Protein AF-D4ZLK6-F1 (afdb_monomer_lite)

Radius of gyration: 16.14 Å; chains: 1; bounding box: 46×32×33 Å

pLDDT: mean 86.29, std 16.96, range [28.56, 97.88]

Organism: Shewanella violacea (strain JCM 10179 / CIP 106290 / LMG 19151 / DSS12) (NCBI:txid637905)

Foldseek 3Di:
DWWWWDLDLFKIWIWDADPNDIDTDAPDPPDRIFGQKKWFLAPLCVLVVCLVPDDPVCNVVSCVVSVVSNVVNVVVCVVVVHDPPDDGMDTGPRRVVVCVVPVPGTDMDRRPPVVVPPPPNDGPIDDD

Structure (mmCIF, N/CA/C/O backbone):
data_AF-D4ZLK6-F1
#
_entry.id   AF-D4ZLK6-F1
#
loop_
_atom_site.group_PDB
_atom_site.id
_atom_site.type_symbol
_atom_site.label_atom_id
_atom_site.label_alt_id
_atom_site.label_comp_id
_atom_site.label_asym_id
_atom_site.label_entity_id
_atom_site.label_seq_id
_atom_site.pdbx_PDB_ins_code
_atom_site.Cartn_x
_atom_site.Cartn_y
_atom_site.Cartn_z
_atom_site.occupancy
_atom_site.B_iso_or_equiv
_atom_site.auth_seq_id
_atom_site.auth_comp_id
_atom_site.auth_asym_id
_atom_site.auth_atom_id
_atom_site.pdbx_PDB_model_num
ATOM 1 N N . MET A 1 1 ? 22.596 -2.167 -4.999 1.00 74.88 1 MET A N 1
ATOM 2 C CA . MET A 1 1 ? 21.471 -2.356 -5.942 1.00 74.88 1 MET A CA 1
ATOM 3 C C . MET A 1 1 ? 20.739 -1.028 -6.034 1.00 74.88 1 MET A C 1
ATOM 5 O O . MET A 1 1 ? 20.547 -0.417 -4.993 1.00 74.88 1 MET A O 1
ATOM 9 N N . PHE A 1 2 ? 20.392 -0.545 -7.229 1.00 85.88 2 PHE A N 1
ATOM 10 C CA . PHE A 1 2 ? 19.575 0.672 -7.361 1.00 85.88 2 PHE A CA 1
ATOM 11 C C . PHE A 1 2 ? 18.155 0.299 -7.762 1.00 85.88 2 PHE A C 1
ATOM 13 O O . PHE A 1 2 ? 17.969 -0.620 -8.561 1.00 85.88 2 PHE A O 1
ATOM 20 N N . VAL A 1 3 ? 17.174 1.025 -7.231 1.00 90.31 3 VAL A N 1
ATOM 21 C CA . VAL A 1 3 ? 15.766 0.862 -7.591 1.00 90.31 3 VAL A CA 1
ATOM 22 C C . VAL A 1 3 ? 15.254 2.175 -8.172 1.00 90.31 3 VAL A C 1
ATOM 24 O O . VAL A 1 3 ? 15.452 3.244 -7.595 1.00 90.31 3 VAL A O 1
ATOM 27 N N . GLY A 1 4 ? 14.621 2.087 -9.337 1.00 89.50 4 GLY A N 1
ATOM 28 C CA . GLY A 1 4 ? 13.829 3.157 -9.924 1.00 89.50 4 GLY A CA 1
ATOM 29 C C . GLY A 1 4 ? 12.355 2.836 -9.736 1.00 89.50 4 GLY A C 1
ATOM 30 O O . GLY A 1 4 ? 11.910 1.753 -10.117 1.00 89.50 4 GLY A O 1
ATOM 31 N N . PHE A 1 5 ? 11.612 3.765 -9.149 1.00 88.12 5 PHE A N 1
ATOM 32 C CA . PHE A 1 5 ? 10.166 3.661 -9.019 1.00 88.12 5 PHE A CA 1
ATOM 33 C C . PHE A 1 5 ? 9.517 4.746 -9.877 1.00 88.12 5 PHE A C 1
ATOM 35 O O . PHE A 1 5 ? 9.796 5.930 -9.689 1.00 88.12 5 PHE A O 1
ATOM 42 N N . ASP A 1 6 ? 8.652 4.342 -10.804 1.00 87.38 6 ASP A N 1
ATOM 43 C CA . ASP A 1 6 ? 7.837 5.258 -11.597 1.00 87.38 6 ASP A CA 1
ATOM 44 C C . ASP A 1 6 ? 6.421 5.317 -11.017 1.00 87.38 6 ASP A C 1
ATOM 46 O O . ASP A 1 6 ? 5.668 4.347 -11.103 1.00 87.38 6 ASP A O 1
ATOM 50 N N . TYR A 1 7 ? 6.069 6.458 -10.416 1.00 79.00 7 TYR A N 1
ATOM 51 C CA . TYR A 1 7 ? 4.687 6.808 -10.082 1.00 79.00 7 TYR A CA 1
ATOM 52 C C . TYR A 1 7 ? 4.051 7.494 -11.291 1.00 79.00 7 TYR A C 1
ATOM 54 O O . TYR A 1 7 ? 4.007 8.730 -11.371 1.00 79.00 7 TYR A O 1
ATOM 62 N N . GLY A 1 8 ? 3.571 6.698 -12.242 1.00 82.12 8 GLY A N 1
ATOM 63 C CA . GLY A 1 8 ? 2.802 7.198 -13.374 1.00 82.12 8 GLY A CA 1
ATOM 64 C C . GLY A 1 8 ? 1.350 7.485 -12.992 1.00 82.12 8 GLY A C 1
ATOM 65 O O . GLY A 1 8 ? 0.827 6.960 -12.007 1.00 82.12 8 GLY A O 1
ATOM 66 N N . SER A 1 9 ? 0.669 8.319 -13.782 1.00 82.62 9 SER A N 1
ATOM 67 C CA . SER A 1 9 ? -0.734 8.665 -13.514 1.00 82.62 9 SER A CA 1
ATOM 68 C C . SER A 1 9 ? -1.693 7.489 -13.703 1.00 82.62 9 SER A C 1
ATOM 70 O O . SER A 1 9 ? -2.674 7.365 -12.981 1.00 82.62 9 SER A O 1
ATOM 72 N N . ALA A 1 10 ? -1.421 6.622 -14.678 1.00 86.62 10 ALA A N 1
ATOM 73 C CA . ALA A 1 10 ? -2.259 5.458 -14.960 1.00 86.62 10 ALA A CA 1
ATOM 74 C C . ALA A 1 10 ? -1.679 4.168 -14.371 1.00 86.62 10 ALA A C 1
ATOM 76 O O . ALA A 1 10 ? -2.422 3.357 -13.817 1.00 86.62 10 ALA A O 1
ATOM 77 N N . ASN A 1 11 ? -0.361 3.992 -14.491 1.00 89.94 11 ASN A N 1
ATOM 78 C CA . ASN A 1 11 ? 0.345 2.799 -14.047 1.00 89.94 11 ASN A CA 1
ATOM 79 C C . ASN A 1 11 ? 1.659 3.154 -13.349 1.00 89.94 11 ASN A C 1
ATOM 81 O O . ASN A 1 11 ? 2.327 4.114 -13.732 1.00 89.94 11 ASN A O 1
ATOM 85 N N . CYS A 1 12 ? 2.044 2.322 -12.389 1.00 90.75 12 CYS A N 1
ATOM 86 C CA . CYS A 1 12 ? 3.342 2.320 -11.743 1.00 90.75 12 CYS A CA 1
ATOM 87 C C . CYS A 1 12 ? 4.208 1.162 -12.251 1.00 90.75 12 CYS A C 1
ATOM 89 O O . CYS A 1 12 ? 3.695 0.106 -12.636 1.00 90.75 12 CYS A O 1
ATOM 91 N N . ALA A 1 13 ? 5.526 1.344 -12.194 1.00 92.88 13 ALA A N 1
ATOM 92 C CA . ALA A 1 13 ? 6.510 0.312 -12.505 1.00 92.88 13 ALA A CA 1
ATOM 93 C C . ALA A 1 13 ? 7.718 0.397 -11.564 1.00 92.88 13 ALA A C 1
ATOM 95 O O . ALA A 1 13 ? 8.082 1.476 -11.092 1.00 92.88 13 ALA A O 1
ATOM 96 N N . ILE A 1 14 ? 8.371 -0.745 -11.328 1.00 93.50 14 ILE A N 1
ATOM 97 C CA . ILE A 1 14 ? 9.627 -0.819 -10.575 1.00 93.50 14 ILE A CA 1
ATOM 98 C C . ILE A 1 14 ? 10.708 -1.412 -11.465 1.00 93.50 14 ILE A C 1
ATOM 100 O O . ILE A 1 14 ? 10.585 -2.542 -11.938 1.00 93.50 14 ILE A O 1
ATOM 104 N N . GLY A 1 15 ? 11.788 -0.661 -11.652 1.00 93.44 15 GLY A N 1
ATOM 105 C CA . GLY A 1 15 ? 13.025 -1.135 -12.255 1.00 93.44 15 GLY A CA 1
ATOM 106 C C . GLY A 1 15 ? 14.086 -1.377 -11.191 1.00 93.44 15 GLY A C 1
ATOM 107 O O . GLY A 1 15 ? 14.286 -0.546 -10.308 1.00 93.44 15 GLY A O 1
ATOM 108 N N . VAL A 1 16 ? 14.807 -2.488 -11.293 1.00 94.56 16 VAL A N 1
ATOM 109 C CA . VAL A 1 16 ? 16.007 -2.741 -10.492 1.00 94.56 16 VAL A CA 1
ATOM 110 C C . VAL A 1 16 ? 17.226 -2.772 -11.397 1.00 94.56 16 VAL A C 1
ATOM 112 O O . VAL A 1 16 ? 17.194 -3.364 -12.477 1.00 94.56 16 VAL A O 1
ATOM 115 N N . MET A 1 17 ? 18.299 -2.130 -10.946 1.00 92.94 17 MET A N 1
ATOM 116 C CA . MET A 1 17 ? 19.614 -2.223 -11.559 1.00 92.94 17 MET A CA 1
ATOM 117 C C . MET A 1 17 ? 20.504 -3.125 -10.708 1.00 92.94 17 MET A C 1
ATOM 119 O O . MET A 1 17 ? 20.824 -2.799 -9.557 1.00 92.94 17 MET A O 1
ATOM 123 N N . ASP A 1 18 ? 20.928 -4.234 -11.305 1.00 88.12 18 ASP A N 1
ATOM 124 C CA . ASP A 1 18 ? 21.890 -5.172 -10.737 1.00 88.12 18 ASP A CA 1
ATOM 125 C C . ASP A 1 18 ? 23.040 -5.389 -11.725 1.00 88.12 18 ASP A C 1
ATOM 127 O O . ASP A 1 18 ? 22.807 -5.717 -12.886 1.00 88.12 18 ASP A O 1
ATOM 131 N N . LYS A 1 19 ? 24.282 -5.154 -11.283 1.00 87.50 19 LYS A N 1
ATOM 132 C CA . LYS A 1 19 ? 25.511 -5.278 -12.098 1.00 87.50 19 LYS A CA 1
ATOM 133 C C . LYS A 1 19 ? 25.384 -4.672 -13.512 1.00 87.50 19 LYS A C 1
ATOM 135 O O . LYS A 1 19 ? 25.695 -5.323 -14.503 1.00 87.50 19 LYS A O 1
ATOM 140 N N . ASN A 1 20 ? 24.910 -3.425 -13.598 1.00 86.56 20 ASN A N 1
ATOM 141 C CA . ASN A 1 20 ? 24.641 -2.674 -14.839 1.00 86.56 20 ASN A CA 1
ATOM 142 C C . ASN A 1 20 ? 23.522 -3.228 -15.742 1.00 86.56 20 ASN A C 1
ATOM 144 O O . ASN A 1 20 ? 23.291 -2.682 -16.819 1.00 86.56 20 ASN A O 1
ATOM 148 N N . ASN A 1 21 ? 22.787 -4.254 -15.318 1.00 91.25 21 ASN A N 1
ATOM 149 C CA . ASN A 1 21 ? 21.601 -4.733 -16.015 1.00 91.25 21 ASN A CA 1
ATOM 150 C C . ASN A 1 21 ? 20.342 -4.143 -15.368 1.00 91.25 21 ASN A C 1
ATOM 152 O O . ASN A 1 21 ? 20.162 -4.234 -14.153 1.00 91.25 21 ASN A O 1
ATOM 156 N N . VAL A 1 22 ? 19.481 -3.529 -16.181 1.00 91.81 22 VAL A N 1
ATOM 157 C CA . VAL A 1 22 ? 18.196 -2.980 -15.741 1.00 91.81 22 VAL A CA 1
ATOM 158 C C . VAL A 1 22 ? 17.085 -3.941 -16.129 1.00 91.81 22 VAL A C 1
ATOM 160 O O . VAL A 1 22 ? 16.902 -4.254 -17.304 1.00 91.81 22 VAL A O 1
ATOM 163 N N . ARG A 1 23 ? 16.288 -4.358 -15.144 1.00 93.75 23 ARG A N 1
ATOM 164 C CA . ARG A 1 23 ? 15.084 -5.162 -15.375 1.00 93.75 23 ARG A CA 1
ATOM 165 C C . ARG A 1 23 ? 13.897 -4.615 -14.600 1.00 93.75 23 ARG A C 1
ATOM 167 O O . ARG A 1 23 ? 14.043 -4.166 -13.467 1.00 93.75 23 ARG A O 1
ATOM 174 N N . LEU A 1 24 ? 12.716 -4.702 -15.202 1.00 93.62 24 LEU A N 1
ATOM 175 C CA . LEU A 1 24 ? 11.459 -4.428 -14.511 1.00 93.62 24 LEU A CA 1
ATOM 176 C C . LEU A 1 24 ? 11.052 -5.627 -13.652 1.00 93.62 24 LEU A C 1
ATOM 178 O O . LEU A 1 24 ? 11.158 -6.773 -14.104 1.00 93.62 24 LEU A O 1
ATOM 182 N N . LEU A 1 25 ? 10.570 -5.355 -12.443 1.00 93.19 25 LEU A N 1
ATOM 183 C CA . LEU A 1 25 ? 9.977 -6.364 -11.573 1.00 93.19 25 LEU A CA 1
ATOM 184 C C . LEU A 1 25 ? 8.518 -6.627 -11.979 1.00 93.19 25 LEU A C 1
ATOM 186 O O . LEU A 1 25 ? 7.808 -5.682 -12.324 1.00 93.19 25 LEU A O 1
ATOM 190 N N . PRO A 1 26 ? 8.053 -7.888 -11.947 1.00 92.69 26 PRO A N 1
ATOM 191 C CA . PRO A 1 26 ? 6.629 -8.178 -12.053 1.00 92.69 26 PRO A CA 1
ATOM 192 C C . PRO A 1 26 ? 5.908 -7.612 -10.820 1.00 92.69 26 PRO A C 1
ATOM 194 O O . PRO A 1 26 ? 6.314 -7.886 -9.692 1.00 92.69 26 PRO A O 1
ATOM 197 N N . LEU A 1 27 ? 4.865 -6.806 -11.041 1.00 89.62 27 LEU A N 1
ATOM 198 C CA . LEU A 1 27 ? 4.056 -6.192 -9.973 1.00 89.62 27 LEU A CA 1
ATOM 199 C C . LEU A 1 27 ? 2.650 -6.800 -9.872 1.00 89.62 27 LEU A C 1
ATOM 201 O O . LEU A 1 27 ? 1.913 -6.518 -8.933 1.00 89.62 27 LEU A O 1
ATOM 205 N N . SER A 1 28 ? 2.277 -7.635 -10.837 1.00 84.88 28 SER A N 1
ATOM 206 C CA . SER A 1 28 ? 1.082 -8.478 -10.826 1.00 84.88 28 SER A CA 1
ATOM 207 C C . SER A 1 28 ? 1.403 -9.806 -11.517 1.00 84.88 28 SER A C 1
ATOM 209 O O . SER A 1 28 ? 2.490 -9.947 -12.083 1.00 84.88 28 SER A O 1
ATOM 211 N N . ALA A 1 29 ? 0.475 -10.769 -11.469 1.00 82.19 29 ALA A N 1
ATOM 212 C CA . ALA A 1 29 ? 0.674 -12.113 -12.023 1.00 82.19 29 ALA A CA 1
ATOM 213 C C . ALA A 1 29 ? 1.205 -12.091 -13.469 1.00 82.19 29 ALA A C 1
ATOM 215 O O . ALA A 1 29 ? 2.181 -12.774 -13.768 1.00 82.19 29 ALA A O 1
ATOM 216 N N . ASP A 1 30 ? 0.638 -11.225 -14.315 1.00 86.50 30 ASP A N 1
ATOM 217 C CA . ASP A 1 30 ? 0.916 -11.216 -15.757 1.00 86.50 30 ASP A CA 1
ATOM 218 C C . ASP A 1 30 ? 1.501 -9.887 -16.266 1.00 86.50 30 ASP A C 1
ATOM 220 O O . ASP A 1 30 ? 1.616 -9.673 -17.473 1.00 86.50 30 ASP A O 1
ATOM 224 N N . SER A 1 31 ? 1.871 -8.957 -15.375 1.00 90.75 31 SER A N 1
ATOM 225 C CA . SER A 1 31 ? 2.356 -7.635 -15.791 1.00 90.75 31 SER A CA 1
ATOM 226 C C . SER A 1 31 ? 3.456 -7.059 -14.900 1.00 90.75 31 SER A C 1
ATOM 228 O O . SER A 1 31 ? 3.464 -7.172 -13.673 1.00 90.75 31 SER A O 1
ATOM 230 N N . LYS A 1 32 ? 4.381 -6.357 -15.561 1.00 93.81 32 LYS A N 1
ATOM 231 C CA . LYS A 1 32 ? 5.424 -5.507 -14.956 1.00 93.81 32 LYS A CA 1
ATOM 232 C C . LYS A 1 32 ? 4.895 -4.148 -14.489 1.00 93.81 32 LYS A C 1
ATOM 234 O O . LYS A 1 32 ? 5.635 -3.372 -13.893 1.00 93.81 32 LYS A O 1
ATOM 239 N N . TYR A 1 33 ? 3.630 -3.868 -14.780 1.00 92.38 33 TYR A N 1
ATOM 240 C CA . TYR A 1 33 ? 2.939 -2.644 -14.418 1.00 92.38 33 TYR A CA 1
ATOM 241 C C . TYR A 1 33 ? 1.838 -2.948 -13.409 1.00 92.38 33 TYR A C 1
ATOM 243 O O . TYR A 1 33 ? 1.186 -3.992 -13.478 1.00 92.38 33 TYR A O 1
ATOM 251 N N . LEU A 1 34 ? 1.612 -2.005 -12.503 1.00 92.12 34 LEU A N 1
ATOM 252 C CA . LEU A 1 34 ? 0.484 -2.003 -11.581 1.00 92.12 34 LEU A CA 1
ATOM 253 C C . LEU A 1 34 ? -0.356 -0.763 -11.862 1.00 92.12 34 LEU A C 1
ATOM 255 O O . LEU A 1 34 ? 0.208 0.315 -12.012 1.00 92.12 34 LEU A O 1
ATOM 259 N N . SER A 1 35 ? -1.682 -0.881 -11.909 1.00 91.25 35 SER A N 1
ATOM 260 C CA . SER A 1 35 ? -2.529 0.315 -11.998 1.00 91.25 35 SER A CA 1
ATOM 261 C C . SE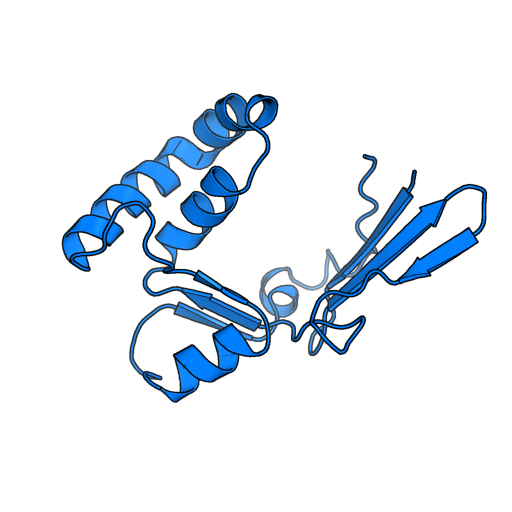R A 1 35 ? -2.263 1.236 -10.801 1.00 91.25 35 SER A C 1
ATOM 263 O O . SER A 1 35 ? -2.156 0.763 -9.669 1.00 91.25 35 SER A O 1
ATOM 265 N N . SER A 1 36 ? -2.161 2.545 -11.044 1.00 91.00 36 SER A N 1
ATOM 266 C CA . SER A 1 36 ? -1.902 3.571 -10.024 1.00 91.00 36 SER A CA 1
ATOM 267 C C . SER A 1 36 ? -3.148 3.850 -9.184 1.00 91.00 36 SER A C 1
ATOM 269 O O . SER A 1 36 ? -3.649 4.971 -9.140 1.00 91.00 36 SER A O 1
ATOM 271 N N . THR A 1 37 ? -3.698 2.818 -8.561 1.00 91.88 37 THR A N 1
ATOM 272 C CA . THR A 1 37 ? -4.961 2.865 -7.829 1.00 91.88 37 THR A CA 1
ATOM 273 C C . THR A 1 37 ? -4.800 2.252 -6.450 1.00 91.88 37 THR A C 1
ATOM 275 O O . THR A 1 37 ? -4.090 1.260 -6.270 1.00 91.88 37 THR A O 1
ATOM 278 N N . LEU A 1 38 ? -5.457 2.871 -5.475 1.00 93.69 38 LEU A N 1
ATOM 279 C CA . LEU A 1 38 ? -5.528 2.407 -4.097 1.00 93.69 38 LEU A CA 1
ATOM 280 C C . LEU A 1 38 ? -6.969 2.529 -3.618 1.00 93.69 38 LEU A C 1
ATOM 282 O O . LEU A 1 38 ? -7.625 3.535 -3.879 1.00 93.69 38 LEU A O 1
ATOM 286 N N . TYR A 1 39 ? -7.437 1.508 -2.916 1.00 95.38 39 TYR A N 1
ATOM 287 C CA . TYR A 1 39 ? -8.702 1.517 -2.199 1.00 95.38 39 TYR A CA 1
ATOM 288 C C . TYR A 1 39 ? -8.436 1.068 -0.767 1.00 95.38 39 TYR A C 1
ATOM 290 O O . TYR A 1 39 ? -7.680 0.121 -0.552 1.00 95.38 39 TYR A O 1
ATOM 298 N N . ALA A 1 40 ? -9.029 1.741 0.205 1.00 96.56 40 ALA A N 1
ATOM 299 C CA . ALA A 1 40 ? -8.994 1.332 1.600 1.00 96.56 40 ALA A CA 1
ATOM 300 C C . ALA A 1 40 ? -10.391 1.463 2.201 1.00 96.56 40 ALA A C 1
ATOM 302 O O . ALA A 1 40 ? -11.082 2.425 1.887 1.00 96.56 40 ALA A O 1
ATOM 303 N N . LEU A 1 41 ? -10.791 0.546 3.082 1.00 95.88 41 LEU A N 1
ATOM 304 C CA . LEU A 1 41 ? -12.086 0.644 3.773 1.00 95.88 41 LEU A CA 1
ATOM 305 C C . LEU A 1 41 ? -12.171 1.890 4.669 1.00 95.88 41 LEU A C 1
ATOM 307 O O . LEU A 1 41 ? -13.229 2.486 4.812 1.00 95.88 41 LEU A O 1
ATOM 311 N N . ASP A 1 42 ? -11.033 2.329 5.203 1.00 95.12 42 ASP A N 1
ATOM 312 C CA . ASP A 1 42 ? -10.852 3.643 5.811 1.00 95.12 42 ASP A CA 1
ATOM 313 C C . ASP A 1 42 ? -9.430 4.142 5.509 1.00 95.12 42 ASP A C 1
ATOM 315 O O . ASP A 1 42 ? -8.468 3.366 5.468 1.00 95.12 42 ASP A O 1
ATOM 319 N N . ARG A 1 43 ? -9.268 5.449 5.285 1.00 93.62 43 ARG A N 1
ATOM 320 C CA . ARG A 1 43 ? -7.973 6.052 4.925 1.00 93.62 43 ARG A CA 1
ATOM 321 C C . ARG A 1 43 ? -6.887 5.852 5.991 1.00 93.62 43 ARG A C 1
ATOM 323 O O . ARG A 1 43 ? -5.703 5.818 5.657 1.00 93.62 43 ARG A O 1
ATOM 330 N N . GLU A 1 44 ? -7.253 5.761 7.269 1.00 94.25 44 GLU A N 1
ATOM 331 C CA . GLU A 1 44 ? -6.300 5.615 8.372 1.00 94.25 44 GLU A CA 1
ATOM 332 C C . GLU A 1 44 ? -5.667 4.209 8.359 1.00 94.25 44 GLU A C 1
ATOM 334 O O . GLU A 1 44 ? -4.513 4.053 8.768 1.00 94.25 44 GLU A O 1
ATOM 339 N N . LEU A 1 45 ? -6.347 3.209 7.777 1.00 96.69 45 LEU A N 1
ATOM 340 C CA . LEU A 1 45 ? -5.848 1.833 7.626 1.00 96.69 45 LEU A CA 1
ATOM 341 C C . LEU A 1 45 ? -4.655 1.724 6.663 1.00 96.69 45 LEU A C 1
ATOM 343 O O . LEU A 1 45 ? -3.900 0.758 6.722 1.00 96.69 45 LEU A O 1
ATOM 347 N N . ILE A 1 46 ? -4.411 2.728 5.814 1.00 95.38 46 ILE A N 1
ATOM 348 C CA . ILE A 1 46 ? -3.282 2.724 4.868 1.00 95.38 46 ILE A CA 1
ATOM 349 C C . ILE A 1 46 ? -1.940 2.688 5.610 1.00 95.38 46 ILE A C 1
ATOM 351 O O . ILE A 1 46 ? -1.048 1.915 5.258 1.00 95.38 46 ILE A O 1
ATOM 355 N N . ALA A 1 47 ? -1.783 3.516 6.648 1.00 95.31 47 ALA A N 1
ATOM 356 C CA . ALA A 1 47 ? -0.541 3.558 7.420 1.00 95.31 47 ALA A CA 1
ATOM 357 C C . ALA A 1 47 ? -0.304 2.243 8.175 1.00 95.31 47 ALA A C 1
ATOM 359 O O . ALA A 1 47 ? 0.838 1.805 8.324 1.00 95.31 47 ALA A O 1
ATOM 360 N N . GLU A 1 48 ? -1.382 1.609 8.630 1.00 96.75 48 GLU A N 1
ATOM 361 C CA . GLU A 1 48 ? -1.328 0.324 9.311 1.00 96.75 48 GLU A CA 1
ATOM 362 C C . GLU A 1 48 ? -0.972 -0.819 8.355 1.00 96.75 48 GLU A C 1
ATOM 364 O O . GLU A 1 48 ? -0.064 -1.585 8.666 1.00 96.75 48 GLU A O 1
ATOM 369 N N . ALA A 1 49 ? -1.552 -0.867 7.153 1.00 96.00 49 ALA A N 1
ATOM 370 C CA . ALA A 1 49 ? -1.185 -1.847 6.131 1.00 96.00 49 ALA A CA 1
ATOM 371 C C . ALA A 1 49 ? 0.309 -1.773 5.761 1.00 96.00 49 ALA A C 1
ATOM 373 O O . ALA A 1 49 ? 0.974 -2.805 5.643 1.00 96.00 49 ALA A O 1
ATOM 374 N N . VAL A 1 50 ? 0.863 -0.558 5.640 1.00 95.06 50 VAL A N 1
ATOM 375 C CA . VAL A 1 50 ? 2.310 -0.355 5.450 1.00 95.06 50 VAL A CA 1
ATOM 376 C C . VAL A 1 50 ? 3.083 -0.899 6.651 1.00 95.06 50 VAL A C 1
ATOM 378 O O . VAL A 1 50 ? 3.991 -1.710 6.482 1.00 95.06 50 VAL A O 1
ATOM 381 N N . TYR A 1 51 ? 2.702 -0.516 7.871 1.00 95.75 51 TYR A N 1
ATOM 382 C CA . TYR A 1 51 ? 3.353 -0.990 9.093 1.00 95.75 51 TYR A CA 1
ATOM 383 C C . TYR A 1 51 ? 3.347 -2.522 9.225 1.00 95.75 51 TYR A C 1
ATOM 385 O O . TYR A 1 51 ? 4.346 -3.114 9.639 1.00 95.75 51 TYR A O 1
ATOM 393 N N . GLN A 1 52 ? 2.244 -3.184 8.869 1.00 94.44 52 GLN A N 1
ATOM 394 C CA . GLN A 1 52 ? 2.117 -4.639 8.923 1.00 94.44 52 GLN A CA 1
ATOM 395 C C . GLN A 1 52 ? 3.105 -5.326 7.966 1.00 94.44 52 GLN A C 1
ATOM 397 O O . GLN A 1 52 ? 3.799 -6.253 8.393 1.00 94.44 52 GLN A O 1
ATOM 402 N N . GLN A 1 53 ? 3.237 -4.819 6.735 1.00 92.69 53 GLN A N 1
ATOM 403 C CA . GLN A 1 53 ? 4.070 -5.393 5.667 1.00 92.69 53 GLN A CA 1
ATOM 404 C C . GLN A 1 53 ? 5.560 -5.010 5.748 1.00 92.69 53 GLN A C 1
ATOM 406 O O . GLN A 1 53 ? 6.391 -5.584 5.042 1.00 92.69 53 GLN A O 1
ATOM 411 N N . MET A 1 54 ? 5.928 -4.050 6.600 1.00 94.06 54 MET A N 1
ATOM 412 C CA . MET A 1 54 ? 7.319 -3.623 6.759 1.00 94.06 54 MET A CA 1
ATOM 413 C C . MET A 1 54 ? 8.186 -4.647 7.519 1.00 94.06 54 MET A C 1
ATOM 415 O O . MET A 1 54 ? 7.710 -5.307 8.447 1.00 94.06 54 MET A O 1
ATOM 419 N N . PRO A 1 55 ? 9.497 -4.729 7.213 1.00 96.12 55 PRO A N 1
ATOM 420 C CA . PRO A 1 55 ? 10.456 -5.492 8.008 1.00 96.12 55 PRO A CA 1
ATOM 421 C C . PRO A 1 55 ? 10.471 -5.073 9.484 1.00 96.12 55 PRO A C 1
ATOM 423 O O . PRO A 1 55 ? 10.450 -3.883 9.798 1.00 96.12 55 PRO A O 1
ATOM 426 N N . GLN A 1 56 ? 10.600 -6.046 10.393 1.00 96.19 56 GLN A N 1
ATOM 427 C CA . GLN A 1 56 ? 10.519 -5.823 11.845 1.00 96.19 56 GLN A CA 1
ATOM 428 C C . GLN A 1 56 ? 11.468 -4.728 12.358 1.00 96.19 56 GLN A C 1
ATOM 430 O O . GLN A 1 56 ? 11.083 -3.930 13.208 1.00 96.19 56 GLN A O 1
ATOM 435 N N . HIS A 1 57 ? 12.690 -4.657 11.822 1.00 96.75 57 HIS A N 1
ATOM 436 C CA . HIS A 1 57 ? 13.697 -3.681 12.247 1.00 96.75 57 HIS A CA 1
ATOM 437 C C . HIS A 1 57 ? 13.344 -2.226 11.887 1.00 96.75 57 HIS A C 1
ATOM 439 O O . HIS A 1 57 ? 13.907 -1.317 12.481 1.00 96.75 57 HIS A O 1
ATOM 445 N N . LEU A 1 58 ? 12.403 -1.993 10.962 1.00 95.94 58 LEU A N 1
ATOM 446 C CA . LEU A 1 58 ? 11.932 -0.653 10.585 1.00 95.94 58 LEU A CA 1
ATOM 447 C C . LEU A 1 58 ? 10.643 -0.242 11.311 1.00 95.94 58 LEU A C 1
ATOM 449 O O . LEU A 1 58 ? 10.258 0.928 11.287 1.00 95.94 58 LEU A O 1
ATOM 453 N N . LYS A 1 59 ? 9.951 -1.194 11.951 1.00 96.81 59 LYS A N 1
ATOM 454 C CA . LYS A 1 59 ? 8.632 -0.957 12.552 1.00 96.81 59 LYS A CA 1
ATOM 455 C C . LYS A 1 59 ? 8.680 0.052 13.696 1.00 96.81 59 LYS A C 1
ATOM 457 O O . LYS A 1 59 ? 7.797 0.898 13.778 1.00 96.81 59 LYS A O 1
ATOM 462 N N . ALA A 1 60 ? 9.702 -0.002 14.551 1.00 97.44 60 ALA A N 1
ATOM 463 C CA . ALA A 1 60 ? 9.814 0.898 15.702 1.00 97.44 60 ALA A CA 1
ATOM 464 C C . ALA A 1 60 ? 9.884 2.376 15.277 1.00 97.44 60 ALA A C 1
ATOM 466 O O . ALA A 1 60 ? 9.126 3.207 15.782 1.00 97.44 60 ALA A O 1
ATOM 467 N N . ASP A 1 61 ? 10.731 2.688 14.295 1.00 97.56 61 ASP A N 1
ATOM 468 C CA . ASP A 1 61 ? 10.883 4.049 13.778 1.00 97.56 61 ASP A CA 1
ATOM 469 C C . ASP A 1 61 ? 9.623 4.516 13.049 1.00 97.56 61 ASP A C 1
ATOM 471 O O . ASP A 1 61 ? 9.139 5.627 13.283 1.00 97.56 61 ASP A O 1
ATOM 475 N N . PHE A 1 62 ? 9.023 3.648 12.228 1.00 96.94 62 PHE A N 1
ATOM 476 C CA . PHE A 1 62 ? 7.769 3.969 11.552 1.00 96.94 62 PHE A CA 1
ATOM 477 C C . PHE A 1 62 ? 6.634 4.236 12.549 1.00 96.94 62 PHE A C 1
ATOM 479 O O . PHE A 1 62 ? 5.905 5.216 12.399 1.00 96.94 62 PHE A O 1
ATOM 486 N N . ALA A 1 63 ? 6.508 3.418 13.599 1.00 96.75 63 ALA A N 1
ATOM 487 C CA . ALA A 1 63 ? 5.508 3.608 14.646 1.00 96.75 63 ALA A CA 1
ATOM 488 C C . ALA A 1 63 ? 5.715 4.921 15.405 1.00 96.75 63 ALA A C 1
ATOM 490 O O . ALA A 1 63 ? 4.745 5.611 15.712 1.00 96.75 63 ALA A O 1
ATOM 491 N N . LYS A 1 64 ? 6.968 5.322 15.643 1.00 97.50 64 LYS A N 1
ATOM 492 C CA . LYS A 1 64 ? 7.277 6.631 16.224 1.00 97.50 64 LYS A CA 1
ATOM 493 C C . LYS A 1 64 ? 6.847 7.778 15.303 1.00 97.50 64 LYS A C 1
ATOM 495 O O . LYS A 1 64 ? 6.276 8.754 15.779 1.00 97.50 64 LYS A O 1
ATOM 500 N N . MET A 1 65 ? 7.081 7.661 13.994 1.00 96.94 65 MET A N 1
ATOM 501 C CA . MET A 1 65 ? 6.709 8.687 13.007 1.00 96.94 65 MET A CA 1
ATOM 502 C C . MET A 1 65 ? 5.199 8.761 12.736 1.00 96.94 65 MET A C 1
ATOM 504 O O . MET A 1 65 ? 4.684 9.833 12.423 1.00 96.94 65 MET A O 1
ATOM 508 N N . ARG A 1 66 ? 4.492 7.627 12.807 1.00 96.62 66 ARG A N 1
ATOM 509 C CA . ARG A 1 66 ? 3.086 7.479 12.386 1.00 96.62 66 ARG A CA 1
ATOM 510 C C . ARG A 1 66 ? 2.142 7.065 13.517 1.00 96.62 66 ARG A C 1
ATOM 512 O O . ARG A 1 66 ? 1.029 6.621 13.251 1.00 96.62 66 ARG A O 1
ATOM 519 N N . GLY A 1 67 ? 2.555 7.211 14.777 1.00 96.50 67 GLY A N 1
ATOM 520 C CA . GLY A 1 67 ? 1.819 6.689 15.935 1.00 96.50 67 GLY A CA 1
ATOM 521 C C . GLY A 1 67 ? 0.371 7.176 16.025 1.00 96.50 67 GLY A C 1
ATOM 522 O O . GLY A 1 67 ? -0.522 6.396 16.346 1.00 96.50 67 GLY A O 1
ATOM 523 N N . ALA A 1 68 ? 0.113 8.434 15.656 1.00 96.88 68 ALA A N 1
ATOM 524 C CA . ALA A 1 68 ? -1.243 8.976 15.597 1.00 96.88 68 ALA A CA 1
ATOM 525 C C . ALA A 1 68 ? -2.109 8.283 14.528 1.00 96.88 68 ALA A C 1
ATOM 527 O O . ALA A 1 68 ? -3.242 7.910 14.824 1.00 96.88 68 ALA A O 1
ATOM 528 N N . GLN A 1 69 ? -1.584 8.076 13.312 1.00 96.12 69 GLN A N 1
ATOM 529 C CA . GLN A 1 69 ? -2.296 7.343 12.259 1.00 96.12 69 GLN A CA 1
ATOM 530 C C . GLN A 1 69 ? -2.541 5.883 12.661 1.00 96.12 69 GLN A C 1
ATOM 532 O O . GLN A 1 69 ? -3.642 5.382 12.481 1.00 96.12 69 GLN A O 1
ATOM 537 N N . LEU A 1 70 ? -1.547 5.215 13.256 1.00 97.25 70 LEU A N 1
ATOM 538 C CA . LEU A 1 70 ? -1.684 3.822 13.699 1.00 97.25 70 LEU A CA 1
ATOM 539 C C . LEU A 1 70 ? -2.731 3.664 14.810 1.00 97.25 70 LEU A C 1
ATOM 541 O O . LEU A 1 70 ? -3.496 2.705 14.799 1.00 97.25 70 LEU A O 1
ATOM 545 N N . SER A 1 71 ? -2.804 4.616 15.743 1.00 97.38 71 SER A N 1
ATOM 546 C CA . SER A 1 71 ? -3.846 4.632 16.777 1.00 97.38 71 SER A CA 1
ATOM 547 C C . SER A 1 71 ? -5.245 4.788 16.169 1.00 97.38 71 SER A C 1
ATOM 549 O O . SER A 1 71 ? -6.164 4.043 16.513 1.00 97.38 71 SER A O 1
ATOM 551 N N . ARG A 1 72 ? -5.402 5.695 15.196 1.00 97.88 72 ARG A N 1
ATOM 552 C CA . ARG A 1 72 ? -6.672 5.864 14.474 1.00 97.88 72 ARG A CA 1
ATOM 553 C C . ARG A 1 72 ? -7.038 4.646 13.633 1.00 97.88 72 ARG A C 1
ATOM 555 O O . ARG A 1 72 ? -8.200 4.269 13.620 1.00 97.88 72 ARG A O 1
ATOM 562 N N . ALA A 1 73 ? -6.066 3.970 13.026 1.00 97.12 73 ALA A N 1
ATOM 563 C CA . ALA A 1 73 ? -6.302 2.721 12.306 1.00 97.12 73 ALA A CA 1
ATOM 564 C C . ALA A 1 73 ? -6.884 1.623 13.217 1.00 97.12 73 ALA A C 1
ATOM 566 O O . ALA A 1 73 ? -7.811 0.920 12.827 1.00 97.12 73 ALA A O 1
ATOM 567 N N . GLN A 1 74 ? -6.402 1.507 14.463 1.00 96.50 74 GLN A N 1
ATOM 568 C CA . GLN A 1 74 ? -6.976 0.570 15.440 1.00 96.50 74 GLN A CA 1
ATOM 569 C C . GLN A 1 74 ? -8.418 0.921 15.822 1.00 96.50 74 GLN A C 1
ATOM 571 O O . GLN A 1 74 ? -9.214 0.034 16.127 1.00 96.50 74 GLN A O 1
ATOM 576 N N . GLN A 1 75 ? -8.759 2.209 15.862 1.00 97.19 75 GLN A N 1
ATOM 577 C CA . GLN A 1 75 ? -10.139 2.641 16.051 1.00 97.19 75 GLN A CA 1
ATOM 578 C C . GLN A 1 75 ? -10.996 2.295 14.827 1.00 97.19 75 GLN A C 1
ATOM 580 O O . GLN A 1 75 ? -12.014 1.638 15.004 1.00 97.19 75 GLN A O 1
ATOM 585 N N . ALA A 1 76 ? -10.534 2.620 13.618 1.00 96.94 76 ALA A N 1
ATOM 586 C CA . ALA A 1 76 ? -11.236 2.317 12.372 1.00 96.94 76 ALA A CA 1
ATOM 587 C C . ALA A 1 76 ? -11.530 0.815 12.214 1.00 96.94 76 ALA A C 1
ATOM 589 O O . ALA A 1 76 ? -12.652 0.452 11.884 1.00 96.94 76 ALA A O 1
ATOM 590 N N . ARG A 1 77 ? -10.577 -0.077 12.539 1.00 97.06 77 ARG A N 1
ATOM 591 C CA . ARG A 1 77 ? -10.838 -1.531 12.531 1.00 97.06 77 ARG A CA 1
ATOM 592 C C . ARG A 1 77 ? -11.988 -1.931 13.455 1.00 97.06 77 ARG A C 1
ATOM 594 O O . ARG A 1 77 ? -12.791 -2.767 13.077 1.00 97.06 77 ARG A O 1
ATOM 601 N N . ARG A 1 78 ? -12.080 -1.338 14.651 1.00 97.00 78 ARG A N 1
ATOM 602 C CA . ARG A 1 78 ? -13.170 -1.629 15.599 1.00 97.00 78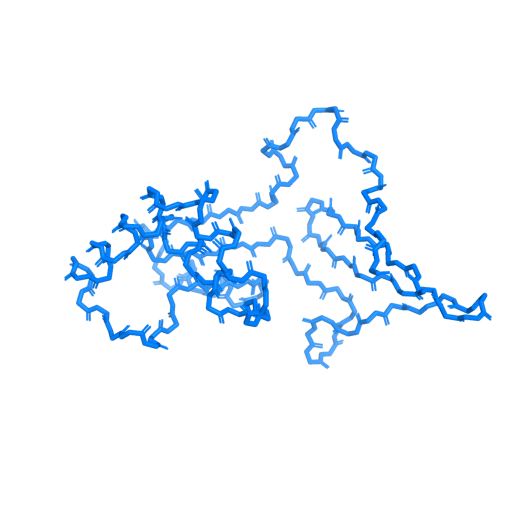 ARG A CA 1
ATOM 603 C C . ARG A 1 78 ? -14.515 -1.096 15.117 1.00 97.00 78 ARG A C 1
ATOM 605 O O . ARG A 1 78 ? -15.524 -1.745 15.337 1.00 97.00 78 ARG A O 1
ATOM 612 N N . GLU A 1 79 ? -14.527 0.082 14.503 1.00 96.38 79 GLU A N 1
ATOM 613 C CA . GLU A 1 79 ? -15.749 0.694 13.965 1.00 96.38 79 GLU A CA 1
ATOM 614 C C . GLU A 1 79 ? -16.292 -0.076 12.757 1.00 96.38 79 GLU A C 1
ATOM 616 O O . GLU A 1 79 ? -17.504 -0.189 12.602 1.00 96.38 79 GLU A O 1
ATOM 621 N N . LEU A 1 80 ? -15.396 -0.642 11.947 1.00 95.81 80 LEU A N 1
ATOM 622 C CA . LEU A 1 80 ? -15.720 -1.462 10.780 1.00 95.81 80 LEU A CA 1
ATOM 623 C C . LEU A 1 80 ? -15.883 -2.960 11.101 1.00 95.81 80 LEU A C 1
ATOM 625 O O . LEU A 1 80 ? -16.084 -3.741 10.180 1.00 95.81 80 LEU A O 1
ATOM 629 N N . ASP A 1 81 ? -15.777 -3.352 12.377 1.00 97.12 81 ASP A N 1
ATOM 630 C CA . ASP A 1 81 ? -15.834 -4.749 12.844 1.00 97.12 81 ASP A CA 1
ATOM 631 C C . ASP A 1 81 ? -14.863 -5.695 12.105 1.00 97.12 81 ASP A C 1
ATOM 633 O O . ASP A 1 81 ? -15.193 -6.828 11.769 1.00 97.12 81 ASP A O 1
ATOM 637 N N . LEU A 1 82 ? -13.648 -5.207 11.834 1.00 96.56 82 LEU A N 1
ATOM 638 C CA . LEU A 1 82 ? -12.618 -5.944 11.102 1.00 96.56 82 LEU A CA 1
ATOM 639 C C . LEU A 1 82 ? -11.724 -6.751 12.040 1.00 96.56 82 LEU A C 1
ATOM 641 O O . LEU A 1 82 ? -11.222 -6.238 13.053 1.00 96.56 82 LEU A O 1
ATOM 645 N N . ASP A 1 83 ? -11.389 -7.970 11.623 1.00 95.12 83 ASP A N 1
ATOM 646 C CA . ASP A 1 83 ? -10.347 -8.755 12.281 1.00 95.12 83 ASP A CA 1
ATOM 647 C C . ASP A 1 83 ? -8.971 -8.078 12.139 1.00 95.12 83 ASP A C 1
ATOM 649 O O . ASP A 1 83 ? -8.722 -7.251 11.258 1.00 95.12 83 ASP A O 1
ATOM 653 N N . LYS A 1 84 ? -8.017 -8.431 13.012 1.00 87.88 84 LYS A N 1
ATOM 654 C CA . LYS A 1 84 ? -6.671 -7.814 13.023 1.00 87.88 84 LYS A CA 1
ATOM 655 C C . LYS A 1 84 ? -5.912 -7.981 11.705 1.00 87.88 84 LYS A C 1
ATOM 657 O O . LYS A 1 84 ? -5.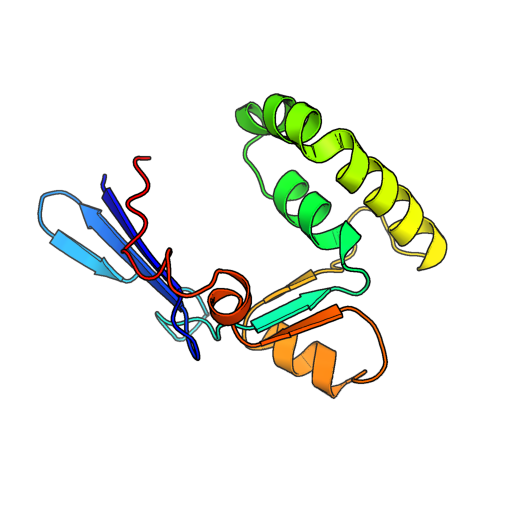209 -7.063 11.287 1.00 87.88 84 LYS A O 1
ATOM 662 N N . ASP A 1 85 ? -6.067 -9.144 11.083 1.00 88.06 85 ASP A N 1
ATOM 663 C CA . ASP A 1 85 ? -5.351 -9.531 9.865 1.00 88.06 85 ASP A CA 1
ATOM 664 C C . ASP A 1 85 ? -6.253 -9.467 8.623 1.00 88.06 85 ASP A C 1
ATOM 666 O O . ASP A 1 85 ? -5.854 -9.881 7.534 1.00 88.06 85 ASP A O 1
ATOM 670 N N . GLU A 1 86 ? -7.470 -8.934 8.765 1.00 95.12 86 GLU A N 1
ATOM 671 C CA . GLU A 1 86 ? -8.378 -8.759 7.641 1.00 95.12 86 GLU A CA 1
ATOM 672 C C . GLU A 1 86 ? -7.830 -7.717 6.663 1.00 95.12 86 GLU A C 1
ATOM 674 O O . GLU A 1 86 ? -7.377 -6.628 7.056 1.00 95.12 86 GLU A O 1
ATOM 679 N N . GLN A 1 87 ? -7.856 -8.063 5.373 1.00 94.38 87 GLN A N 1
ATOM 680 C CA . GLN A 1 87 ? -7.379 -7.191 4.312 1.00 94.38 87 GLN A CA 1
ATOM 681 C C . GLN A 1 87 ? -8.342 -6.016 4.129 1.00 94.38 87 GLN A C 1
ATOM 683 O O . GLN A 1 87 ? -9.419 -6.162 3.567 1.00 94.38 87 GLN A O 1
ATOM 688 N N . ALA A 1 88 ? -7.896 -4.828 4.532 1.00 95.44 88 ALA A N 1
ATOM 689 C CA . ALA A 1 88 ? -8.680 -3.601 4.412 1.00 95.44 88 ALA A CA 1
ATOM 690 C C . ALA A 1 88 ? -8.135 -2.609 3.372 1.00 95.44 88 ALA A C 1
ATOM 692 O O . ALA A 1 88 ? -8.742 -1.565 3.137 1.00 95.44 88 ALA A O 1
ATOM 693 N N . VAL A 1 89 ? -6.976 -2.904 2.771 1.00 96.50 89 VAL A N 1
ATOM 694 C CA . VAL A 1 89 ? -6.304 -2.051 1.781 1.00 96.50 89 VAL A CA 1
ATOM 695 C C . VAL A 1 89 ? -5.975 -2.869 0.537 1.00 96.50 89 VAL A C 1
ATOM 697 O O . VAL A 1 89 ? -5.450 -3.983 0.608 1.00 96.50 89 VAL A O 1
ATOM 700 N N . PHE A 1 90 ? -6.267 -2.286 -0.618 1.00 94.75 90 PHE A N 1
ATOM 701 C CA . PHE A 1 90 ? -6.170 -2.901 -1.931 1.00 94.75 90 PHE A CA 1
ATOM 702 C C . PHE A 1 90 ? -5.415 -1.966 -2.872 1.00 94.75 90 PHE A C 1
ATOM 704 O O . PHE A 1 90 ? -5.529 -0.741 -2.783 1.00 94.75 90 PHE A O 1
ATOM 711 N N . VAL A 1 91 ? -4.653 -2.543 -3.800 1.00 92.62 91 VAL A N 1
ATOM 712 C CA . VAL A 1 91 ? -3.855 -1.799 -4.785 1.00 92.62 91 VAL A CA 1
ATOM 713 C C . VAL A 1 91 ? -4.056 -2.359 -6.189 1.00 92.62 91 VAL A C 1
ATOM 715 O O . VAL A 1 91 ? -4.390 -3.533 -6.370 1.00 92.62 91 VAL A O 1
ATOM 718 N N . GLY A 1 92 ? -3.857 -1.522 -7.203 1.00 92.06 92 GLY A N 1
ATOM 719 C CA . GLY A 1 92 ? -3.970 -1.926 -8.600 1.00 92.06 92 GLY A CA 1
ATOM 720 C C . GLY A 1 92 ? -5.367 -2.425 -8.973 1.00 92.06 92 GLY A C 1
ATOM 721 O O . GLY A 1 92 ? -6.382 -1.860 -8.576 1.00 92.06 92 GLY A O 1
ATOM 722 N N . SER A 1 93 ? -5.446 -3.514 -9.740 1.00 91.56 93 SER A N 1
ATOM 723 C CA . SER A 1 93 ? -6.736 -4.056 -10.193 1.00 91.56 93 SER A CA 1
ATOM 724 C C . SER A 1 93 ? -7.660 -4.468 -9.042 1.00 91.56 93 SER A C 1
ATOM 726 O O . SER A 1 93 ? -8.875 -4.339 -9.176 1.00 91.56 93 SER A O 1
ATOM 728 N N . GLN A 1 94 ? -7.110 -4.899 -7.900 1.00 93.56 94 GLN A N 1
ATOM 729 C CA . GLN A 1 94 ? -7.908 -5.211 -6.711 1.00 93.56 94 GLN A CA 1
ATOM 730 C C . GLN A 1 94 ? -8.573 -3.960 -6.132 1.00 93.56 94 GLN A C 1
ATOM 732 O O . GLN A 1 94 ? -9.733 -4.024 -5.741 1.00 93.56 94 GLN A O 1
ATOM 737 N N . ALA A 1 95 ? -7.878 -2.818 -6.137 1.00 94.25 95 ALA A N 1
ATOM 738 C CA . ALA A 1 95 ? -8.455 -1.548 -5.701 1.00 94.25 95 ALA A CA 1
ATOM 739 C C . ALA A 1 95 ? -9.613 -1.112 -6.597 1.00 94.25 95 ALA A C 1
ATOM 741 O O . ALA A 1 95 ? -10.650 -0.681 -6.107 1.00 94.25 95 ALA A O 1
ATOM 742 N N . VAL A 1 96 ? -9.437 -1.241 -7.915 1.00 92.75 96 VAL A N 1
ATOM 743 C CA . VAL A 1 96 ? -10.495 -0.933 -8.885 1.00 92.75 96 VAL A CA 1
ATOM 744 C C . VAL A 1 96 ? -11.706 -1.828 -8.653 1.00 92.75 96 VAL A C 1
ATOM 746 O O . VAL A 1 96 ? -12.823 -1.328 -8.630 1.00 92.75 96 VAL A O 1
ATOM 749 N N . LYS A 1 97 ? -11.492 -3.133 -8.454 1.00 94.69 97 LYS A N 1
ATOM 750 C CA . LYS A 1 97 ? -12.580 -4.076 -8.197 1.00 94.69 97 LYS A CA 1
ATOM 751 C C . LYS A 1 97 ? -13.334 -3.729 -6.911 1.00 94.69 97 LYS A C 1
ATOM 753 O O . LYS A 1 97 ? -14.543 -3.571 -6.966 1.00 94.69 97 LYS A O 1
ATOM 758 N N . ALA A 1 98 ? -12.619 -3.537 -5.802 1.00 94.31 98 ALA A N 1
ATOM 759 C CA . ALA A 1 98 ? -13.228 -3.203 -4.517 1.00 94.31 98 ALA A CA 1
ATOM 760 C C . ALA A 1 98 ? -14.045 -1.899 -4.583 1.00 94.31 98 ALA A C 1
ATOM 762 O O . ALA A 1 98 ? -15.166 -1.850 -4.090 1.00 94.31 98 ALA A O 1
ATOM 763 N N . TYR A 1 99 ? -13.529 -0.877 -5.276 1.00 93.88 99 TYR A N 1
ATOM 764 C CA . TYR A 1 99 ? -14.267 0.364 -5.513 1.00 93.88 99 TYR A CA 1
ATOM 765 C C . TYR A 1 99 ? -15.520 0.163 -6.378 1.00 93.88 99 TYR A C 1
ATOM 767 O O . TYR A 1 99 ? -16.542 0.783 -6.124 1.00 93.88 99 TYR A O 1
ATOM 775 N N . LEU A 1 100 ? -15.469 -0.678 -7.414 1.00 94.06 100 LEU A N 1
ATOM 776 C CA . LEU A 1 100 ? -16.648 -0.942 -8.248 1.00 94.06 100 LEU A CA 1
ATOM 777 C C . LEU A 1 100 ? -17.723 -1.746 -7.509 1.00 94.06 100 LEU A C 1
ATOM 779 O O . LEU A 1 100 ? -18.904 -1.556 -7.794 1.00 94.06 100 LEU A O 1
ATOM 783 N N . ASP A 1 101 ? -17.321 -2.617 -6.581 1.00 94.38 101 ASP A N 1
ATOM 784 C CA . ASP A 1 101 ? -18.243 -3.400 -5.759 1.00 94.38 101 ASP A CA 1
ATOM 785 C C . ASP A 1 101 ? -18.987 -2.498 -4.749 1.00 94.38 101 ASP A C 1
ATOM 787 O O . ASP A 1 101 ? -20.187 -2.677 -4.541 1.00 94.38 101 ASP A O 1
ATOM 791 N N . MET A 1 102 ? -18.305 -1.503 -4.161 1.00 89.75 102 MET A N 1
ATOM 792 C CA . MET A 1 102 ? -18.880 -0.548 -3.196 1.00 89.75 102 MET A CA 1
ATOM 793 C C . MET A 1 102 ? -18.359 0.890 -3.424 1.00 89.75 102 MET A C 1
ATOM 795 O O . MET A 1 102 ? -17.495 1.364 -2.689 1.00 89.75 102 MET A O 1
ATOM 799 N N . PRO A 1 103 ? -18.870 1.628 -4.428 1.00 86.25 103 PRO A N 1
ATOM 800 C CA . PRO A 1 103 ? -18.291 2.914 -4.848 1.00 86.25 103 PRO A CA 1
ATOM 801 C C . PRO A 1 103 ? -18.546 4.084 -3.891 1.00 86.25 103 PRO A C 1
ATOM 803 O O . PRO A 1 103 ? -17.845 5.093 -3.963 1.00 86.25 103 PRO A O 1
ATOM 806 N N . GLU A 1 104 ? -19.560 3.963 -3.037 1.00 87.06 104 GLU A N 1
ATOM 807 C CA . GLU A 1 104 ? -19.945 4.969 -2.037 1.00 87.06 104 GLU A CA 1
ATOM 808 C C . GLU A 1 104 ? -19.212 4.761 -0.699 1.00 87.06 104 GLU A C 1
ATOM 810 O O . GLU A 1 104 ? -19.285 5.615 0.184 1.00 87.06 104 GLU A O 1
ATOM 815 N N . GLU A 1 105 ? -18.508 3.637 -0.537 1.00 88.00 105 GLU A N 1
ATOM 816 C CA . GLU A 1 105 ? -17.820 3.283 0.701 1.00 88.00 105 GLU A CA 1
ATOM 817 C C . GLU A 1 105 ? -16.300 3.430 0.572 1.00 88.00 105 GLU A C 1
ATOM 819 O O . GLU A 1 105 ? -15.719 3.412 -0.515 1.00 88.00 105 GLU A O 1
ATOM 824 N N . GLY A 1 106 ? -15.648 3.600 1.720 1.00 91.75 106 GLY A N 1
ATOM 825 C CA . GLY A 1 106 ? -14.198 3.645 1.827 1.00 91.75 106 GLY A CA 1
ATOM 826 C C . GLY A 1 106 ? -13.523 4.866 1.199 1.00 91.75 106 GLY A C 1
ATOM 827 O O . GLY A 1 106 ? -14.072 5.959 1.059 1.00 91.75 106 GLY A O 1
ATOM 828 N N . PHE A 1 107 ? -12.245 4.687 0.887 1.00 93.44 107 PHE A N 1
ATOM 829 C CA . PHE A 1 107 ? -11.338 5.711 0.404 1.00 93.44 107 PHE A CA 1
ATOM 830 C C . PHE A 1 107 ? -10.644 5.228 -0.866 1.00 93.44 107 PHE A C 1
ATOM 832 O O . PHE A 1 107 ? -9.742 4.387 -0.823 1.00 93.44 107 PHE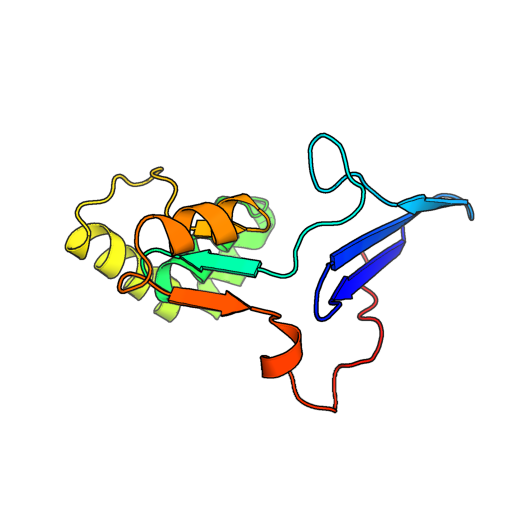 A O 1
ATOM 839 N N . TYR A 1 108 ? -11.053 5.790 -2.003 1.00 92.62 108 TYR A N 1
ATOM 840 C CA . TYR A 1 108 ? -10.507 5.459 -3.313 1.00 92.62 108 TYR A CA 1
ATOM 841 C C . TYR A 1 108 ? -9.622 6.578 -3.864 1.00 92.62 108 TYR A C 1
ATOM 843 O O . TYR A 1 108 ? -10.023 7.740 -3.945 1.00 92.62 108 TYR A O 1
ATOM 851 N N . VAL A 1 109 ? -8.424 6.215 -4.314 1.00 88.88 109 VAL A N 1
ATOM 852 C CA . VAL A 1 109 ? -7.482 7.120 -4.972 1.00 88.88 109 VAL A CA 1
ATOM 853 C C . VAL A 1 109 ? -7.149 6.586 -6.353 1.00 88.88 109 VAL A C 1
ATOM 855 O O . VAL A 1 109 ? -6.582 5.502 -6.505 1.00 88.88 109 VAL A O 1
ATOM 858 N N . ARG A 1 110 ? -7.427 7.408 -7.368 1.00 84.19 110 ARG A N 1
ATOM 859 C CA . ARG A 1 110 ? -6.791 7.293 -8.682 1.00 84.19 110 ARG A CA 1
ATOM 860 C C . ARG A 1 110 ? -5.568 8.183 -8.698 1.00 84.19 110 ARG A C 1
ATOM 862 O O . ARG A 1 110 ? -5.687 9.369 -8.426 1.00 84.19 110 ARG A O 1
ATOM 869 N N . SER A 1 111 ? -4.431 7.611 -9.069 1.00 71.00 111 SER A N 1
ATOM 870 C CA . SER A 1 111 ? -3.150 8.292 -9.209 1.00 71.00 111 SER A CA 1
ATOM 871 C C . SER A 1 111 ? -2.715 9.063 -7.955 1.00 71.00 111 SER A C 1
ATOM 873 O O . SER A 1 111 ? -3.021 10.244 -7.806 1.00 71.00 111 SER A O 1
ATOM 875 N N . PRO A 1 112 ? -1.879 8.478 -7.083 1.00 58.84 112 PRO A N 1
ATOM 876 C CA . PRO A 1 112 ? -1.246 9.236 -6.003 1.00 58.84 112 PRO A CA 1
ATOM 877 C C . PRO A 1 112 ? -0.431 10.435 -6.519 1.00 58.84 112 PRO A C 1
ATOM 879 O O . PRO A 1 112 ? -0.251 11.416 -5.803 1.00 58.84 112 PRO A O 1
ATOM 882 N N . LYS A 1 113 ? 0.018 10.397 -7.785 1.00 63.97 113 LYS A N 1
ATOM 883 C CA . LYS A 1 113 ? 0.787 11.473 -8.420 1.00 63.97 113 LYS A CA 1
ATOM 884 C C . LYS A 1 113 ? 0.025 12.802 -8.462 1.00 63.97 113 LYS A C 1
ATOM 886 O O . LYS A 1 113 ? 0.653 13.846 -8.329 1.00 63.97 113 LYS A O 1
ATOM 891 N N . SER A 1 114 ? -1.307 12.800 -8.598 1.00 52.19 114 SER A N 1
ATOM 892 C CA . SER A 1 114 ? -2.078 14.056 -8.591 1.00 52.19 114 SER A CA 1
ATOM 893 C C . SER A 1 114 ? -2.113 14.731 -7.217 1.00 52.19 114 SER A C 1
ATOM 895 O O . SER A 1 114 ? -2.343 15.933 -7.149 1.00 52.19 114 SER A O 1
ATOM 897 N N . PHE A 1 115 ? -1.847 13.989 -6.135 1.00 53.50 115 PHE A N 1
ATOM 898 C CA . PHE A 1 115 ? -1.754 14.527 -4.775 1.00 53.50 115 PHE A CA 1
ATOM 899 C C . PHE A 1 115 ? -0.372 15.111 -4.441 1.00 53.50 115 PHE A C 1
ATOM 901 O O . PHE A 1 115 ? -0.258 15.856 -3.473 1.00 53.50 115 PHE A O 1
ATOM 908 N N . LEU A 1 116 ? 0.665 14.801 -5.231 1.00 54.41 116 LEU A N 1
ATOM 909 C CA . LEU A 1 116 ? 2.056 15.201 -4.964 1.00 54.41 116 LEU A CA 1
ATOM 910 C C . LEU A 1 116 ? 2.448 16.565 -5.573 1.00 54.41 116 LEU A C 1
ATOM 912 O O . LEU A 1 116 ? 3.524 17.081 -5.298 1.00 54.41 116 LEU A O 1
ATOM 916 N N . GLY A 1 117 ? 1.567 17.200 -6.353 1.00 41.47 117 GLY A N 1
ATOM 917 C CA . GLY A 1 117 ? 1.824 18.513 -6.957 1.00 41.47 117 GLY A CA 1
ATOM 918 C C . GLY A 1 117 ? 2.959 18.526 -8.007 1.00 41.47 117 GLY A C 1
ATOM 919 O O . GLY A 1 117 ? 3.645 17.526 -8.215 1.00 41.47 117 GLY A O 1
ATOM 920 N N . PRO A 1 118 ? 3.172 19.653 -8.717 1.00 43.72 118 PRO A N 1
ATOM 921 C CA . PRO A 1 118 ? 4.145 19.749 -9.816 1.00 43.72 118 PRO A CA 1
ATOM 922 C C . PRO A 1 118 ? 5.624 19.605 -9.413 1.00 43.72 118 PRO A C 1
ATOM 924 O O . PRO A 1 118 ? 6.476 19.554 -10.292 1.00 43.72 118 PRO A O 1
ATOM 927 N N . ALA A 1 119 ? 5.943 19.580 -8.115 1.00 45.97 119 ALA A N 1
ATOM 928 C CA . ALA A 1 119 ? 7.323 19.597 -7.627 1.00 45.97 119 ALA A CA 1
ATOM 929 C C . ALA A 1 119 ? 7.995 18.208 -7.602 1.00 45.97 119 ALA A C 1
ATOM 931 O O . ALA A 1 119 ? 9.215 18.133 -7.685 1.00 45.97 119 ALA A O 1
ATOM 932 N N . ASP A 1 120 ? 7.218 17.118 -7.573 1.00 44.41 120 ASP A N 1
ATOM 933 C CA . ASP A 1 120 ? 7.726 15.760 -7.308 1.00 44.41 120 ASP A CA 1
ATOM 934 C C . ASP A 1 120 ? 7.652 14.823 -8.531 1.00 44.41 120 ASP A C 1
ATOM 936 O O . ASP A 1 120 ? 7.605 13.596 -8.413 1.00 44.41 120 ASP A O 1
ATOM 940 N N . SER A 1 121 ? 7.636 15.367 -9.754 1.00 42.06 121 SER A N 1
ATOM 941 C CA . SER A 1 121 ? 7.731 14.540 -10.969 1.00 42.06 121 SER A CA 1
ATOM 942 C C . SER A 1 121 ? 9.132 13.968 -11.221 1.00 42.06 121 SER A C 1
ATOM 944 O O . SER A 1 121 ? 9.318 13.234 -12.193 1.00 42.06 121 SER A O 1
ATOM 946 N N . GLU A 1 122 ? 10.113 14.281 -10.374 1.00 42.81 122 GLU A N 1
ATOM 947 C CA . GLU A 1 122 ? 11.447 13.702 -10.461 1.00 42.81 122 GLU A CA 1
ATOM 948 C C . GLU A 1 122 ? 11.449 12.251 -9.977 1.00 42.81 122 GLU A C 1
ATOM 950 O O . GLU A 1 122 ? 10.847 11.878 -8.974 1.00 42.81 122 GLU A O 1
ATOM 955 N N . THR A 1 123 ? 12.144 11.405 -10.730 1.00 42.41 123 THR A N 1
ATOM 956 C CA . THR A 1 123 ? 12.389 10.003 -10.392 1.00 42.41 123 THR A CA 1
ATOM 957 C C . THR A 1 123 ? 12.957 9.909 -8.973 1.00 42.41 123 THR A C 1
ATOM 959 O O . THR A 1 123 ? 14.129 10.223 -8.757 1.00 42.41 123 THR A O 1
ATOM 962 N N . ILE A 1 124 ? 12.154 9.461 -8.003 1.00 44.31 124 ILE A N 1
ATOM 963 C CA . ILE A 1 124 ? 12.630 9.279 -6.631 1.00 44.31 124 ILE A CA 1
ATOM 964 C C . ILE A 1 124 ? 13.585 8.081 -6.629 1.00 44.31 124 ILE A C 1
ATOM 966 O O . ILE A 1 124 ? 13.178 6.924 -6.752 1.00 44.31 124 ILE A O 1
ATOM 970 N N . LYS A 1 125 ? 14.886 8.366 -6.530 1.00 32.56 125 LYS A N 1
ATOM 971 C CA . LYS A 1 125 ? 15.934 7.349 -6.400 1.00 32.56 125 LYS A CA 1
ATOM 972 C C . LYS A 1 125 ? 15.974 6.856 -4.959 1.00 32.56 125 LYS A C 1
ATOM 974 O O . LYS A 1 125 ? 16.522 7.527 -4.088 1.00 32.56 125 LYS A O 1
ATOM 979 N N . TRP A 1 126 ? 15.456 5.658 -4.717 1.00 37.47 126 TRP A N 1
ATOM 980 C CA . TRP A 1 126 ? 15.618 4.981 -3.433 1.00 37.47 126 TRP A CA 1
ATOM 981 C C . TRP A 1 126 ? 16.930 4.184 -3.440 1.00 37.47 126 TRP A C 1
ATOM 983 O O . TRP A 1 126 ? 17.164 3.349 -4.319 1.00 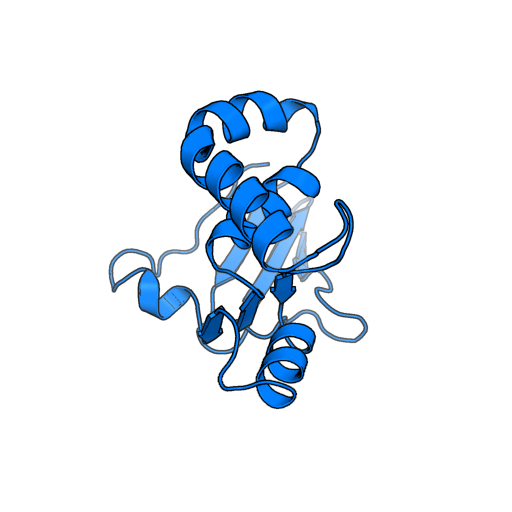37.47 126 TRP A O 1
ATOM 993 N N . ARG A 1 127 ? 17.816 4.460 -2.475 1.00 28.56 127 ARG A N 1
ATOM 994 C CA . ARG A 1 127 ? 18.946 3.576 -2.155 1.00 28.56 127 ARG A CA 1
ATOM 995 C C . ARG A 1 127 ? 18.440 2.526 -1.167 1.00 28.56 127 ARG A C 1
ATOM 997 O O . ARG A 1 127 ? 18.004 2.897 -0.082 1.00 28.56 127 ARG A O 1
ATOM 1004 N N . CYS A 1 128 ? 18.474 1.260 -1.572 1.00 41.22 128 CYS A N 1
AT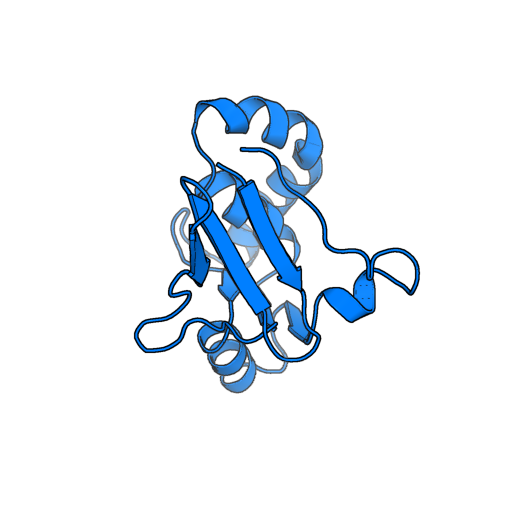OM 1005 C CA . CYS A 1 128 ? 18.382 0.127 -0.652 1.00 41.22 128 CYS A CA 1
ATOM 1006 C C . CYS A 1 128 ? 19.743 -0.122 -0.005 1.00 41.22 128 CYS A C 1
ATOM 1008 O O . CYS A 1 128 ? 20.758 -0.018 -0.740 1.00 41.22 128 CYS A O 1
#

Secondary structure (DSSP, 8-state):
-EEEEEE-SSEEEEEEEETTEEEEPP-BTTBSEEESEEEESSTTHHHHHHHHHS-HHHHHHHHHHHHHHHHHHHHHHHHTT--TT---EEETHHHHHHHHHSTTSSEEEE-GGGGS-TT--S--EEE-

InterPro domains:
  IPR043129 ATPase, nucleotide binding domain [SSF53067] (1-121)

Sequence (128 aa):
MFVGFDYGSANCAIGVMDKNNVRLLPLSADSKYLSSTLYALDRELIAEAVYQQMPQHLKADFAKMRGAQLSRAQQARRELDLDKDEQAVFVGSQAVKAYLDMPEEGFYVRSPKSFLGPADSETIKWRC